Protein AF-H2AV27-F1 (afdb_monomer_lite)

Organism: Kazachstania africana (strain ATCC 22294 / BCRC 22015 / CBS 2517 / CECT 1963 / NBRC 1671 / NRRL Y-8276) (NCBI:txid1071382)

Sequence (159 aa):
MNKILITSNLSRISGHFVIKNANTYRYIASKPSVIRSLEDLSKLESLDGVGPKLIKRLIEKRTEELNIKNELEVLKKFQNEEGEVRKLSLRKFTRPAWILLIMSSTVFLCCKYLWCQLEYNQREQEYQQEVAKLEKELNLLMNQENDRENNKKWYRRWF

Secondary structure (DSSP, 8-state):
------------------------------------SHHHHTT-S--TTS-HHHHHHHHHHHHHHHHHHHHHHHHHHHHHHHHHHHHHHHHHHHHHHHHHHHHHHHHHHHHHHHHHHHHHHHHHHHHHHHHHHHHHHHHHHHHHHHHHHHHHHHHTTT-

Radius of gyration: 57.9 Å; chains: 1; bounding box: 102×67×158 Å

InterPro domains:
  IPR059491 Inner membrane assembly complex subunit 17, N-terminal domain [PF28275] (37-86)
  IPR059811 Inner membrane assembly complex subunit 17, C-terminal domain [PF28274] (91-142)

Structure (mmCIF, N/CA/C/O backbone):
data_AF-H2AV27-F1
#
_entry.id   AF-H2AV27-F1
#
loop_
_atom_site.group_PDB
_atom_site.id
_atom_site.type_symbol
_atom_site.label_atom_id
_atom_site.label_alt_id
_atom_site.label_comp_id
_atom_site.label_asym_id
_atom_site.label_entity_id
_atom_site.label_seq_id
_atom_site.pdbx_PDB_ins_code
_atom_site.Cartn_x
_atom_site.Cartn_y
_atom_site.Cartn_z
_atom_site.occupancy
_atom_site.B_iso_or_equiv
_atom_site.auth_seq_id
_atom_site.auth_comp_id
_atom_site.auth_asym_id
_atom_site.auth_atom_id
_atom_site.pdbx_PDB_model_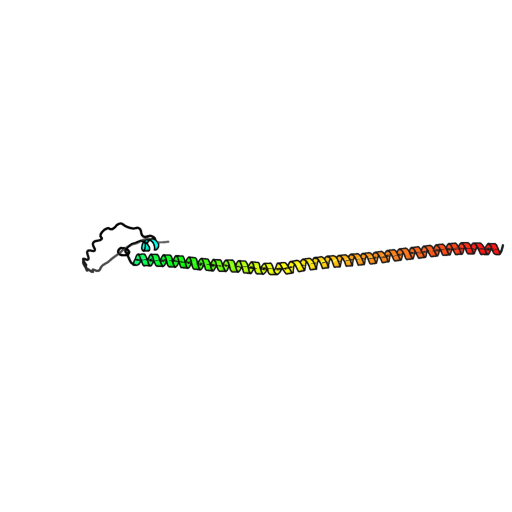num
ATOM 1 N N . MET A 1 1 ? -26.604 53.359 54.248 1.00 39.19 1 MET A N 1
ATOM 2 C CA . MET A 1 1 ? -27.954 52.750 54.311 1.00 39.19 1 MET A CA 1
ATOM 3 C C . MET A 1 1 ? -27.912 51.670 55.387 1.00 39.19 1 MET A C 1
ATOM 5 O O . MET A 1 1 ? -27.121 50.756 55.241 1.00 39.19 1 MET A O 1
ATOM 9 N N . ASN A 1 2 ? -28.377 51.976 56.607 1.00 34.62 2 ASN A N 1
ATOM 10 C CA . ASN A 1 2 ? -29.680 51.577 57.198 1.00 34.62 2 ASN A CA 1
ATOM 11 C C . ASN A 1 2 ? -29.865 50.046 57.279 1.00 34.62 2 ASN A C 1
ATOM 13 O O . ASN A 1 2 ? -29.739 49.407 56.250 1.00 34.62 2 ASN A O 1
ATOM 17 N N . LYS A 1 3 ? -30.258 49.375 58.371 1.00 39.09 3 LYS A N 1
ATOM 18 C CA . LYS A 1 3 ? -30.601 49.659 59.784 1.00 39.09 3 LYS A CA 1
ATOM 19 C C . LYS A 1 3 ? -3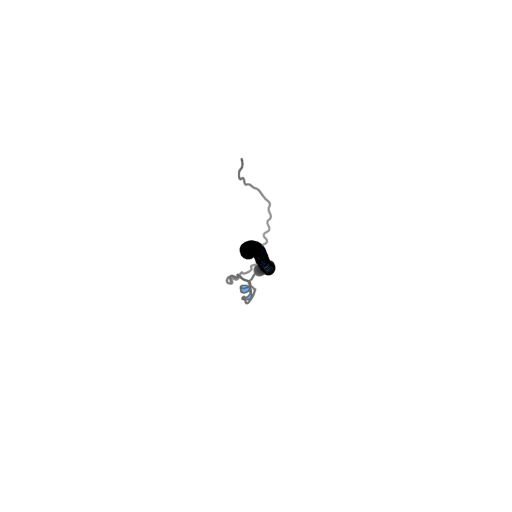0.637 48.259 60.462 1.00 39.09 3 LYS A C 1
ATOM 21 O O . LYS A 1 3 ? -31.116 47.322 59.843 1.00 39.09 3 LYS A O 1
ATOM 26 N N . ILE A 1 4 ? -29.945 48.048 61.583 1.00 41.81 4 ILE A N 1
ATOM 27 C CA . ILE A 1 4 ? -30.502 47.893 62.947 1.00 41.81 4 ILE A CA 1
ATOM 28 C C . ILE A 1 4 ? -31.314 46.596 63.210 1.00 41.81 4 ILE A C 1
ATOM 30 O O . ILE A 1 4 ? -32.396 46.389 62.675 1.00 41.81 4 ILE A O 1
ATOM 34 N N . LEU A 1 5 ? -30.777 45.807 64.149 1.00 48.44 5 LEU A N 1
ATOM 35 C CA . LEU A 1 5 ? -31.393 44.786 65.015 1.00 48.44 5 LEU A CA 1
ATOM 36 C C . LEU A 1 5 ? -32.383 45.416 66.017 1.00 48.44 5 LEU A C 1
ATOM 38 O O . LEU A 1 5 ? -31.933 46.262 66.782 1.00 48.44 5 LEU A O 1
ATOM 42 N N . ILE A 1 6 ? -33.645 44.962 66.088 1.00 44.56 6 ILE A N 1
ATOM 43 C CA . ILE A 1 6 ? -34.597 45.086 67.233 1.00 44.56 6 ILE A CA 1
ATOM 44 C C . ILE A 1 6 ? -35.633 43.950 67.029 1.00 44.56 6 ILE A C 1
ATOM 46 O O . ILE A 1 6 ? -36.281 43.926 65.990 1.00 44.56 6 ILE A O 1
ATOM 50 N N . THR A 1 7 ? -35.621 42.812 67.734 1.00 44.19 7 THR A N 1
ATOM 51 C CA . THR A 1 7 ? -36.124 42.500 69.096 1.00 44.19 7 THR A CA 1
ATOM 52 C C . THR A 1 7 ? -37.595 42.846 69.382 1.00 44.19 7 THR A C 1
ATOM 54 O O . THR A 1 7 ? -38.132 43.835 68.905 1.00 44.19 7 THR A O 1
ATOM 57 N N . SER A 1 8 ? -38.194 42.039 70.273 1.00 44.75 8 SER A N 1
ATOM 58 C CA . SER A 1 8 ? -39.440 42.273 71.034 1.00 44.75 8 SER A CA 1
ATOM 59 C C . SER A 1 8 ? -40.761 41.958 70.307 1.00 44.75 8 SER A C 1
ATOM 61 O O . SER A 1 8 ? -40.893 42.207 69.120 1.00 44.75 8 SER A O 1
ATOM 63 N N . ASN A 1 9 ? -41.825 41.460 70.939 1.00 39.50 9 ASN A N 1
ATOM 64 C CA . ASN A 1 9 ? -42.087 40.758 72.203 1.00 39.50 9 ASN A CA 1
ATOM 65 C C . ASN A 1 9 ? -43.615 40.495 72.235 1.00 39.50 9 ASN A C 1
ATOM 67 O O . ASN A 1 9 ? -44.355 41.137 71.498 1.00 39.50 9 ASN A O 1
ATOM 71 N N . LEU A 1 10 ? -44.049 39.688 73.214 1.00 42.47 10 LEU A N 1
ATOM 72 C CA . LEU A 1 10 ? -45.410 39.593 73.784 1.00 42.47 10 LEU A CA 1
ATOM 73 C C . LEU A 1 10 ? -46.484 38.890 72.925 1.00 42.47 10 LEU A C 1
ATOM 75 O O . LEU A 1 10 ? -46.657 39.185 71.758 1.00 42.47 10 LEU A O 1
ATOM 79 N N . SER A 1 11 ? -47.345 38.013 73.448 1.00 39.00 11 SER A N 1
ATOM 80 C CA . SER A 1 11 ? -47.513 37.406 74.779 1.00 39.00 11 SER A CA 1
ATOM 81 C C . SER A 1 11 ? -48.753 36.501 74.755 1.00 39.00 11 SER A C 1
ATOM 83 O O . SER A 1 11 ? -49.655 36.781 73.975 1.00 39.00 11 SER A O 1
ATOM 85 N N . ARG A 1 12 ? -48.844 35.580 75.736 1.00 35.62 12 ARG A N 1
ATOM 86 C CA . ARG A 1 12 ? -50.085 35.059 76.367 1.00 35.62 12 ARG A CA 1
ATOM 87 C C . ARG A 1 12 ? -51.019 34.242 75.452 1.00 35.62 12 ARG A C 1
ATOM 89 O O . ARG A 1 12 ? -51.508 34.722 74.448 1.00 35.62 12 ARG A O 1
ATOM 96 N N . ILE A 1 13 ? -51.331 32.987 75.776 1.00 45.59 13 ILE A N 1
ATOM 97 C CA . ILE A 1 13 ? -52.365 32.559 76.744 1.00 45.59 13 ILE A CA 1
ATOM 98 C C . ILE A 1 13 ? -52.069 31.076 77.074 1.00 45.59 13 ILE A C 1
ATOM 100 O O . ILE A 1 13 ? -51.861 30.274 76.174 1.00 45.59 13 ILE A O 1
ATOM 104 N N . SER A 1 14 ? -51.780 30.754 78.339 1.00 36.75 14 SER A N 1
ATOM 105 C CA . SER A 1 14 ? -52.628 29.945 79.242 1.00 36.75 14 SER A CA 1
ATOM 106 C C . SER A 1 14 ? -53.082 28.590 78.685 1.00 36.75 14 SER A C 1
ATOM 108 O O . SER A 1 14 ? -53.883 28.524 77.760 1.00 36.75 14 SER A O 1
ATOM 110 N N . GLY A 1 15 ? -52.628 27.503 79.310 1.00 35.59 15 GLY A N 1
ATOM 111 C CA . GLY A 1 15 ? -53.051 26.153 78.944 1.00 35.59 15 GLY A CA 1
ATOM 112 C C . GLY A 1 15 ? -52.406 25.082 79.806 1.00 35.59 15 GLY A C 1
ATOM 113 O O . GLY A 1 15 ? -51.520 24.358 79.375 1.00 35.59 15 GLY A O 1
ATOM 114 N N . HIS A 1 16 ? -52.840 25.031 81.056 1.00 39.22 16 HIS A N 1
ATOM 115 C CA . HIS A 1 16 ? -52.495 24.035 82.054 1.00 39.22 16 HIS A CA 1
ATOM 116 C C . HIS A 1 16 ? -53.049 22.658 81.640 1.00 39.22 16 HIS A C 1
ATOM 118 O O . HIS A 1 16 ? -54.255 22.448 81.724 1.00 39.22 16 HIS A O 1
ATOM 124 N N . PHE A 1 17 ? -52.207 21.694 81.253 1.00 35.88 17 PHE A N 1
ATOM 125 C CA . PHE A 1 17 ? -52.560 20.281 81.432 1.00 35.88 17 PHE A CA 1
ATOM 126 C C . PHE A 1 17 ? -51.327 19.418 81.696 1.00 35.88 17 PHE A C 1
ATOM 128 O O . PHE A 1 17 ? -50.628 18.936 80.808 1.00 35.88 17 PHE A O 1
ATOM 135 N N . VAL A 1 18 ? -51.074 19.246 82.987 1.00 40.97 18 VAL A N 1
ATOM 136 C CA . VAL A 1 18 ? -50.236 18.196 83.546 1.00 40.97 18 VAL A CA 1
ATOM 137 C C . VAL A 1 18 ? -50.973 16.869 83.340 1.00 40.97 18 VAL A C 1
ATOM 139 O O . VAL A 1 18 ? -51.885 16.556 84.099 1.00 40.97 18 VAL A O 1
ATOM 142 N N . ILE A 1 19 ? -50.563 16.068 82.353 1.00 41.41 19 ILE A N 1
ATOM 143 C CA . ILE A 1 19 ? -50.808 14.619 82.388 1.00 41.41 19 ILE A CA 1
ATOM 144 C C . ILE A 1 19 ? -49.553 13.971 82.945 1.00 41.41 19 ILE A C 1
ATOM 146 O O . ILE A 1 19 ? -48.583 13.701 82.238 1.00 41.41 19 ILE A O 1
ATOM 150 N N . LYS A 1 20 ? -49.587 13.720 84.252 1.00 43.66 20 LYS A N 1
ATOM 151 C CA . LYS A 1 20 ? -48.745 12.708 84.879 1.00 43.66 20 LYS A CA 1
ATOM 152 C C . LYS A 1 20 ? -49.235 11.348 84.386 1.00 43.66 20 LYS A C 1
ATOM 154 O O . LYS A 1 20 ? -50.116 10.769 85.006 1.00 43.66 20 LYS A O 1
ATOM 159 N N . ASN A 1 21 ? -48.653 10.831 83.308 1.00 38.47 21 ASN A N 1
ATOM 160 C CA . ASN A 1 21 ? -48.674 9.392 83.075 1.00 38.47 21 ASN A CA 1
ATOM 161 C C . ASN A 1 21 ? -47.380 8.806 83.623 1.00 38.47 21 ASN A C 1
ATOM 163 O O . ASN A 1 21 ? -46.326 8.801 82.990 1.00 38.47 21 ASN A O 1
ATOM 167 N N . ALA A 1 22 ? -47.503 8.363 84.871 1.00 45.03 22 ALA A N 1
ATOM 168 C CA . ALA A 1 22 ? -46.566 7.499 85.548 1.00 45.03 22 ALA A CA 1
ATOM 169 C C . ALA A 1 22 ? -46.521 6.152 84.820 1.00 45.03 22 ALA A C 1
ATOM 171 O O . ALA A 1 22 ? -47.303 5.265 85.124 1.00 45.03 22 ALA A O 1
ATOM 172 N N . ASN A 1 23 ? -45.596 6.004 83.875 1.00 42.16 23 ASN A N 1
ATOM 173 C CA . ASN A 1 23 ? -45.083 4.696 83.491 1.00 42.16 23 ASN A CA 1
ATOM 174 C C . ASN A 1 23 ? -43.582 4.705 83.746 1.00 42.16 23 ASN A C 1
ATOM 176 O O . ASN A 1 23 ? -42.757 5.062 82.906 1.00 42.16 23 ASN A O 1
ATOM 180 N N . THR A 1 24 ? -43.270 4.360 84.989 1.00 38.03 24 THR A N 1
ATOM 181 C CA . THR A 1 24 ? -41.952 4.011 85.492 1.00 38.03 24 THR A CA 1
ATOM 182 C C . THR A 1 24 ? -41.433 2.805 84.711 1.00 38.03 24 THR A C 1
ATOM 184 O O . THR A 1 24 ? -41.594 1.663 85.133 1.00 38.03 24 THR A O 1
ATOM 187 N N . TYR A 1 25 ? -40.795 3.038 83.567 1.00 41.41 25 TYR A N 1
ATOM 188 C CA . TYR A 1 25 ? -39.930 2.032 82.966 1.00 41.41 25 TYR A CA 1
ATOM 189 C C . TYR A 1 25 ? -38.602 2.083 83.712 1.00 41.41 25 TYR A C 1
ATOM 191 O O . TYR A 1 25 ? -37.803 3.005 83.544 1.00 41.41 25 TYR A O 1
ATOM 199 N N . ARG A 1 26 ? -38.394 1.098 84.590 1.00 31.06 26 ARG A N 1
ATOM 200 C CA . ARG A 1 26 ? -37.072 0.774 85.124 1.00 31.06 26 ARG A CA 1
ATOM 201 C C . ARG A 1 26 ? -36.144 0.507 83.937 1.00 31.06 26 ARG A C 1
ATOM 203 O O . ARG A 1 26 ? -36.159 -0.581 83.375 1.00 31.06 26 ARG A O 1
ATOM 210 N N . TYR A 1 27 ? -35.335 1.496 83.572 1.00 38.41 27 TYR A N 1
ATOM 211 C CA . TYR A 1 27 ? -34.136 1.268 82.780 1.00 38.41 27 TYR A CA 1
ATOM 212 C C . TYR A 1 27 ? -33.148 0.525 83.676 1.00 38.41 27 TYR A C 1
ATOM 214 O O . TYR A 1 27 ? -32.448 1.122 84.492 1.00 38.41 27 TYR A O 1
ATOM 222 N N . ILE A 1 28 ? -33.140 -0.801 83.564 1.00 37.56 28 ILE A N 1
ATOM 223 C CA . ILE A 1 28 ? -32.024 -1.600 84.054 1.00 37.56 28 ILE A CA 1
ATOM 224 C C . ILE A 1 28 ? -30.864 -1.270 83.119 1.00 37.56 28 ILE A C 1
ATOM 226 O O . ILE A 1 28 ? -30.911 -1.549 81.923 1.00 37.56 28 ILE A O 1
ATOM 230 N N . ALA A 1 29 ? -29.855 -0.597 83.662 1.00 43.12 29 ALA A N 1
ATOM 231 C CA . ALA A 1 29 ? -28.617 -0.303 82.969 1.00 43.12 29 ALA A CA 1
ATOM 232 C C . ALA A 1 29 ? -27.887 -1.619 82.646 1.00 43.12 29 ALA A C 1
ATOM 234 O O . ALA A 1 29 ? -27.099 -2.116 83.447 1.00 43.12 29 ALA A O 1
ATOM 235 N N . SER A 1 30 ? -28.142 -2.187 81.469 1.00 40.47 30 SER A N 1
ATOM 236 C CA . SER A 1 30 ? -27.247 -3.155 80.839 1.00 40.47 30 SER A CA 1
ATOM 237 C C . SER A 1 30 ? -26.336 -2.418 79.858 1.00 40.47 30 SER A C 1
ATOM 239 O O . SER A 1 30 ? -26.788 -1.596 79.063 1.00 40.47 30 SER A O 1
ATOM 241 N N . LYS A 1 31 ? -25.036 -2.694 79.984 1.00 41.84 31 LYS A N 1
ATOM 242 C CA . LYS A 1 31 ? -23.887 -2.076 79.302 1.00 41.84 31 LYS A CA 1
ATOM 243 C C . LYS A 1 31 ? -24.152 -1.678 77.835 1.00 41.84 31 LYS A C 1
ATOM 245 O O . LYS A 1 31 ? -24.748 -2.462 77.100 1.00 41.84 31 LYS A O 1
ATOM 250 N N . PRO A 1 32 ? -23.633 -0.526 77.365 1.00 41.00 32 PRO A N 1
ATOM 251 C CA . PRO A 1 32 ? -23.790 -0.112 75.979 1.00 41.00 32 PRO A CA 1
ATOM 252 C C . PRO A 1 32 ? -22.888 -0.968 75.081 1.00 41.00 32 PRO A C 1
ATOM 254 O O . PRO A 1 32 ? -21.709 -0.668 74.898 1.00 41.00 32 PRO A O 1
ATOM 257 N N . SER A 1 33 ? -23.426 -2.035 74.491 1.00 51.34 33 SER A N 1
ATOM 258 C CA . SER A 1 33 ? -22.824 -2.596 73.284 1.00 51.34 33 SER A CA 1
ATOM 259 C C . SER A 1 33 ? -23.010 -1.565 72.173 1.00 51.34 33 SER A C 1
ATOM 261 O O . SER A 1 33 ? -24.131 -1.276 71.752 1.00 51.34 33 SER A O 1
ATOM 263 N N . VAL A 1 34 ? -21.914 -0.947 71.744 1.00 53.81 34 VAL A N 1
ATOM 264 C CA . VAL A 1 34 ? -21.903 0.052 70.673 1.00 53.81 34 VAL A CA 1
ATOM 265 C C . VAL A 1 34 ? -22.160 -0.672 69.351 1.00 53.81 34 VAL A C 1
ATOM 267 O O . VAL A 1 34 ? -21.229 -1.111 68.685 1.00 53.81 34 VAL A O 1
ATOM 270 N N . ILE A 1 35 ? -23.430 -0.838 68.988 1.00 56.16 35 ILE A N 1
ATOM 271 C CA . ILE A 1 35 ? -23.838 -1.483 67.736 1.00 56.16 35 ILE A CA 1
ATOM 272 C C . ILE A 1 35 ? -23.555 -0.510 66.586 1.00 56.16 35 ILE A C 1
ATOM 274 O O . ILE A 1 35 ? -24.172 0.555 66.507 1.00 56.16 35 ILE A O 1
ATOM 278 N N . ARG A 1 36 ? -22.607 -0.854 65.705 1.00 59.78 36 ARG A N 1
ATOM 279 C CA . ARG A 1 36 ? -22.187 0.000 64.574 1.00 59.78 36 ARG A CA 1
ATOM 280 C C . ARG A 1 36 ? -22.610 -0.549 63.214 1.00 59.78 36 ARG A C 1
ATOM 282 O O . ARG A 1 36 ? -22.662 0.218 62.254 1.00 59.78 36 ARG A O 1
ATOM 289 N N . SER A 1 37 ? -22.920 -1.842 63.123 1.00 63.09 37 SER A N 1
ATOM 290 C CA . SER A 1 37 ? -23.209 -2.528 61.861 1.00 63.09 37 SER A CA 1
ATOM 291 C C . SER A 1 37 ? -24.356 -3.545 61.984 1.00 63.09 37 SER A C 1
ATOM 293 O O . SER A 1 37 ? -24.667 -4.007 63.079 1.00 63.09 37 SER A O 1
ATOM 295 N N . LEU A 1 38 ? -24.982 -3.921 60.856 1.00 59.84 38 LEU A N 1
ATOM 296 C CA . LEU A 1 38 ? -25.959 -5.029 60.812 1.00 59.84 38 LEU A CA 1
ATOM 297 C C . LEU A 1 38 ? -25.359 -6.366 61.261 1.00 59.84 38 LEU A C 1
ATOM 299 O O . LEU A 1 38 ? -26.067 -7.229 61.764 1.00 59.84 38 LEU A O 1
ATOM 303 N N . GLU A 1 39 ? -24.056 -6.530 61.077 1.00 65.38 39 GLU A N 1
ATOM 304 C CA . GLU A 1 39 ? -23.323 -7.733 61.455 1.00 65.38 39 GLU A CA 1
ATOM 305 C C . GLU A 1 39 ? -23.092 -7.818 62.971 1.00 65.38 39 GLU A C 1
ATOM 307 O O . GLU A 1 39 ? -22.943 -8.904 63.521 1.00 65.38 39 GLU A O 1
ATOM 312 N N . ASP A 1 40 ? -23.133 -6.682 63.670 1.00 60.34 40 ASP A N 1
ATOM 313 C CA . ASP A 1 40 ? -23.176 -6.649 65.134 1.00 60.34 40 ASP A CA 1
ATOM 314 C C . ASP A 1 40 ? -24.589 -6.932 65.668 1.00 60.34 40 ASP A C 1
ATOM 316 O O . ASP A 1 40 ? -24.732 -7.386 66.799 1.00 60.34 40 ASP A O 1
ATOM 320 N N . LEU A 1 41 ? -25.634 -6.708 64.855 1.00 61.16 41 LEU A N 1
ATOM 321 C CA . LEU A 1 41 ? -27.013 -7.080 65.195 1.00 61.16 41 LEU A CA 1
ATOM 322 C C . LEU A 1 41 ? -27.257 -8.590 65.085 1.00 61.16 41 LEU A C 1
ATOM 324 O O . LEU A 1 41 ? -28.040 -9.123 65.863 1.00 61.16 41 LEU A O 1
ATOM 328 N N . SER A 1 42 ? -26.592 -9.282 64.154 1.00 62.41 42 SER A N 1
ATOM 329 C CA . SER A 1 42 ? -26.723 -10.738 63.979 1.00 62.41 42 SER A CA 1
ATOM 330 C C . SER A 1 42 ? -25.925 -11.566 64.994 1.00 62.41 42 SER A C 1
ATOM 332 O O . SER A 1 42 ? -26.146 -12.768 65.103 1.00 62.41 42 SER A O 1
ATOM 334 N N . LYS A 1 43 ? -25.004 -10.936 65.735 1.00 65.50 43 LYS A N 1
ATOM 335 C CA . LYS A 1 43 ? -24.187 -11.562 66.793 1.00 65.50 43 LYS A CA 1
ATOM 336 C C . LYS A 1 43 ? -24.820 -11.474 68.188 1.00 65.50 43 LYS A C 1
ATOM 338 O O . LYS A 1 43 ? -24.256 -12.008 69.139 1.00 65.50 43 LYS A O 1
ATOM 343 N N . LEU A 1 44 ? -25.957 -10.790 68.326 1.00 60.81 44 LEU A N 1
ATOM 344 C CA . LEU A 1 44 ? -26.713 -10.704 69.576 1.00 60.81 44 LEU A CA 1
ATOM 345 C C . LEU A 1 44 ? -27.619 -11.939 69.725 1.00 60.81 44 LEU A C 1
ATOM 347 O O . LEU A 1 44 ? -28.397 -12.244 68.827 1.00 60.81 44 LEU A O 1
ATOM 351 N N . GLU A 1 45 ? -27.532 -12.626 70.871 1.00 53.06 45 GLU A N 1
ATOM 352 C CA . GLU A 1 45 ? -28.351 -13.806 71.219 1.00 53.06 45 GLU A CA 1
ATOM 353 C C . GLU A 1 45 ? -29.850 -13.463 71.341 1.00 53.06 45 GLU A C 1
ATOM 355 O O . GLU A 1 45 ? -30.711 -14.305 71.093 1.00 53.06 45 GLU A O 1
ATOM 360 N N . SER A 1 46 ? -30.179 -12.203 71.649 1.00 55.75 46 SER A N 1
ATOM 361 C CA . SER A 1 46 ? -31.545 -11.681 71.614 1.00 55.75 46 SER A CA 1
ATOM 362 C C . SER A 1 46 ? -31.591 -10.208 71.185 1.00 55.75 46 SER A C 1
ATOM 364 O O . SER A 1 46 ? -30.731 -9.396 71.531 1.00 55.75 46 SER A O 1
ATOM 366 N N . LEU A 1 47 ? -32.628 -9.847 70.421 1.00 58.91 47 LEU A N 1
ATOM 367 C CA . LEU A 1 47 ? -32.882 -8.480 69.936 1.00 58.91 47 LEU A CA 1
ATOM 368 C C . LEU A 1 47 ? -33.517 -7.556 70.996 1.00 58.91 47 LEU A C 1
ATOM 370 O O . LEU A 1 47 ? -33.842 -6.408 70.691 1.00 58.91 47 LEU A O 1
ATOM 374 N N . ASP A 1 48 ? -33.689 -8.041 72.229 1.00 53.25 48 ASP A N 1
ATOM 375 C CA . ASP A 1 48 ? -34.576 -7.481 73.265 1.00 53.25 48 ASP A CA 1
ATOM 376 C C . ASP A 1 48 ? -34.135 -6.100 73.808 1.00 53.25 48 ASP A C 1
ATOM 378 O O . ASP A 1 48 ? -34.823 -5.472 74.608 1.00 53.25 48 ASP A O 1
ATOM 382 N N . GLY A 1 49 ? -32.987 -5.587 73.345 1.00 56.38 49 GLY A N 1
ATOM 383 C CA . GLY A 1 49 ? -32.436 -4.277 73.711 1.00 56.38 49 GLY A CA 1
ATOM 384 C C . GLY A 1 49 ? -32.227 -3.299 72.550 1.00 56.38 49 GLY A C 1
ATOM 385 O O . GLY A 1 49 ? -31.741 -2.190 72.776 1.00 56.38 49 GLY A O 1
ATOM 386 N N . VAL A 1 50 ? -32.563 -3.665 71.306 1.00 60.88 50 VAL A N 1
ATOM 387 C CA . VAL A 1 50 ? -32.297 -2.818 70.132 1.00 60.88 50 VAL A CA 1
ATOM 388 C C . VAL A 1 50 ? -33.589 -2.223 69.589 1.00 60.88 50 VAL A C 1
ATOM 390 O O . VAL A 1 50 ? -34.443 -2.914 69.043 1.00 60.88 50 VAL A O 1
ATOM 393 N N . GLY A 1 51 ? -33.723 -0.898 69.684 1.00 67.75 51 GLY A N 1
ATOM 394 C CA . GLY A 1 51 ? -34.904 -0.205 69.177 1.00 67.75 51 GLY A CA 1
ATOM 395 C C . GLY A 1 51 ? -35.109 -0.432 67.665 1.00 67.75 51 GLY A C 1
ATOM 396 O O . GLY A 1 51 ? -34.165 -0.246 66.889 1.00 67.75 51 GLY A O 1
ATOM 397 N N . PRO A 1 52 ? -36.340 -0.719 67.196 1.00 71.06 52 PRO A N 1
ATOM 398 C CA . PRO A 1 52 ? -36.629 -1.022 65.785 1.00 71.06 52 PRO A CA 1
ATOM 399 C C . PRO A 1 52 ? -36.229 0.112 64.821 1.00 71.06 52 PRO A C 1
ATOM 401 O O . PRO A 1 52 ? -35.902 -0.118 63.658 1.00 71.06 52 PRO A O 1
ATOM 404 N N . LYS A 1 53 ? -36.166 1.355 65.320 1.00 71.56 53 LYS A N 1
ATOM 405 C CA . LYS A 1 53 ? -35.686 2.534 64.576 1.00 71.56 53 LYS A CA 1
ATOM 406 C C . LYS A 1 53 ? -34.183 2.515 64.259 1.00 71.56 53 LYS A C 1
ATOM 408 O O . LYS A 1 53 ? -33.761 3.245 63.363 1.00 71.56 53 LYS A O 1
ATOM 413 N N . LEU A 1 54 ? -33.362 1.777 65.010 1.00 72.50 54 LEU A N 1
ATOM 414 C CA . LEU A 1 54 ? -31.920 1.654 64.754 1.00 72.50 54 LEU A CA 1
ATOM 415 C C . LEU A 1 54 ? -31.658 0.600 63.675 1.00 72.50 54 LEU A C 1
ATOM 417 O O . LEU A 1 54 ? -30.892 0.847 62.749 1.00 72.50 54 LEU A O 1
ATOM 421 N N . ILE A 1 55 ? -32.379 -0.519 63.752 1.00 71.62 55 ILE A N 1
ATOM 422 C CA . ILE A 1 55 ? -32.343 -1.605 62.768 1.00 71.62 55 ILE A CA 1
ATOM 423 C C . ILE A 1 55 ? -32.773 -1.083 61.393 1.00 71.62 55 ILE A C 1
ATOM 425 O O . ILE A 1 55 ? -32.054 -1.270 60.417 1.00 71.62 55 ILE A O 1
ATOM 429 N N . LYS A 1 56 ? -33.883 -0.334 61.324 1.00 75.88 56 LYS A N 1
ATOM 430 C CA . LYS A 1 56 ? -34.358 0.270 60.070 1.00 75.88 56 LYS A CA 1
ATOM 431 C C . LYS A 1 56 ? -33.316 1.194 59.424 1.00 75.88 56 LYS A C 1
ATOM 433 O O . LYS A 1 56 ? -33.057 1.070 58.234 1.00 75.88 56 LYS A O 1
ATOM 438 N N . ARG A 1 57 ? -32.672 2.062 60.214 1.00 79.19 57 ARG A N 1
ATOM 439 C CA . ARG A 1 57 ? -31.626 2.979 59.724 1.00 79.19 57 ARG A CA 1
ATOM 440 C C . ARG A 1 57 ? -30.378 2.250 59.234 1.00 79.19 57 ARG A C 1
ATOM 442 O O . ARG A 1 57 ? -29.774 2.656 58.248 1.00 79.19 57 ARG A O 1
ATOM 449 N N . LEU A 1 58 ? -29.980 1.187 59.927 1.00 77.50 58 LEU A N 1
ATOM 450 C CA . LEU A 1 58 ? -28.849 0.355 59.524 1.00 77.50 58 LEU A CA 1
ATOM 451 C C . LEU A 1 58 ? -29.147 -0.387 58.212 1.00 77.50 58 LEU A C 1
ATOM 453 O O . LEU A 1 58 ? -28.263 -0.479 57.362 1.00 77.50 58 LEU A O 1
ATOM 457 N N . ILE A 1 59 ? -30.384 -0.870 58.034 1.00 78.19 59 ILE A N 1
ATOM 458 C CA . ILE A 1 59 ? -30.834 -1.523 56.797 1.00 78.19 59 ILE A CA 1
ATOM 459 C C . ILE A 1 59 ? -30.836 -0.519 55.647 1.00 78.19 59 ILE A C 1
ATOM 461 O O . ILE A 1 59 ? -30.189 -0.779 54.640 1.00 78.19 59 ILE A O 1
ATOM 465 N N . GLU A 1 60 ? -31.476 0.643 55.816 1.00 82.62 60 GLU A N 1
ATOM 466 C CA . GLU A 1 60 ? -31.506 1.702 54.795 1.00 82.62 60 GLU A CA 1
ATOM 467 C C . GLU A 1 60 ? -30.092 2.088 54.346 1.00 82.62 60 GLU A C 1
ATOM 469 O O . GLU A 1 60 ? -29.814 2.099 53.149 1.00 82.62 60 GLU A O 1
ATOM 474 N N . LYS A 1 61 ? -29.164 2.282 55.290 1.00 80.56 61 LYS A N 1
ATOM 475 C CA . LYS A 1 61 ? -27.769 2.613 54.975 1.00 80.56 61 LYS A CA 1
ATOM 476 C C . LYS A 1 61 ? -27.059 1.512 54.175 1.00 80.56 61 LYS A C 1
ATOM 478 O O . LYS A 1 61 ? -26.312 1.809 53.248 1.00 80.56 61 LYS A O 1
ATOM 483 N N . ARG A 1 62 ? -27.276 0.234 54.506 1.00 79.75 62 ARG A N 1
ATOM 484 C CA . ARG A 1 62 ? -26.689 -0.888 53.749 1.00 79.75 62 ARG A CA 1
ATOM 485 C C . ARG A 1 62 ? -27.316 -1.057 52.370 1.00 79.75 62 ARG A C 1
ATOM 487 O O . ARG A 1 62 ? -26.601 -1.383 51.426 1.00 79.75 62 ARG A O 1
ATOM 494 N N . THR A 1 63 ? -28.619 -0.836 52.249 1.00 82.56 63 THR A N 1
ATOM 495 C CA . THR A 1 63 ? -29.320 -0.850 50.963 1.00 82.56 63 THR A CA 1
ATOM 496 C C . THR A 1 63 ? -28.815 0.269 50.055 1.00 82.56 63 THR A C 1
ATOM 498 O O . THR A 1 63 ? -28.558 0.022 48.881 1.00 82.56 63 THR A O 1
ATOM 501 N N . GLU A 1 64 ? -28.583 1.464 50.597 1.00 84.88 64 GLU A N 1
ATOM 502 C CA . GLU A 1 64 ? -28.010 2.595 49.863 1.00 84.88 64 GLU A CA 1
ATOM 503 C C . GLU A 1 64 ? -26.566 2.314 49.413 1.00 84.88 64 GLU A C 1
ATOM 505 O O . GLU A 1 64 ? -26.237 2.493 48.242 1.00 84.88 64 GLU A O 1
ATOM 510 N N . GLU A 1 65 ? -25.720 1.763 50.292 1.00 83.38 65 GLU A N 1
ATOM 511 C CA . GLU A 1 65 ? -24.360 1.330 49.932 1.00 83.38 65 GLU A CA 1
ATOM 512 C C . GLU A 1 65 ? -24.347 0.277 48.812 1.00 83.38 65 GLU A C 1
ATOM 514 O O . GLU A 1 65 ? -23.488 0.317 47.928 1.00 83.38 65 GLU A O 1
ATOM 519 N N . LEU A 1 66 ? -25.275 -0.684 48.847 1.00 83.44 66 LEU A N 1
ATOM 520 C CA . LEU A 1 66 ? -25.405 -1.700 47.801 1.00 83.44 66 LEU A CA 1
ATOM 521 C C . LEU A 1 66 ? -25.894 -1.098 46.483 1.00 83.44 66 LEU A C 1
ATOM 523 O O . LEU A 1 66 ? -25.385 -1.472 45.428 1.00 83.44 66 LEU A O 1
ATOM 527 N N . ASN A 1 67 ? -26.820 -0.142 46.540 1.00 88.19 67 ASN A N 1
ATOM 528 C CA . ASN A 1 67 ? -27.308 0.545 45.352 1.00 88.19 67 ASN A CA 1
ATOM 529 C C . ASN A 1 67 ? -26.191 1.351 44.671 1.00 88.19 67 ASN A C 1
ATOM 531 O O . ASN A 1 67 ? -25.959 1.190 43.476 1.00 88.19 67 ASN A O 1
ATOM 535 N N . ILE A 1 68 ? -25.416 2.116 45.444 1.00 86.56 68 ILE A N 1
ATOM 536 C CA . ILE A 1 68 ? -24.274 2.888 44.928 1.00 86.56 68 ILE A CA 1
ATOM 537 C C . ILE A 1 68 ? -23.227 1.964 44.288 1.00 86.56 68 ILE A C 1
ATOM 539 O O . ILE A 1 68 ? -22.667 2.279 43.238 1.00 86.56 68 ILE A O 1
ATOM 543 N N . LYS A 1 69 ? -22.959 0.795 44.886 1.00 87.94 69 LYS A N 1
ATOM 544 C CA . LYS A 1 69 ? -22.042 -0.195 44.295 1.00 87.94 69 LYS A CA 1
ATOM 545 C C . LYS A 1 69 ? -22.558 -0.752 42.973 1.00 87.94 69 LYS A C 1
ATOM 547 O O . LYS A 1 69 ? -21.766 -0.906 42.047 1.00 87.94 69 LYS A O 1
ATOM 552 N N . ASN A 1 70 ? -23.854 -1.034 42.886 1.00 89.75 70 ASN A N 1
ATOM 553 C CA . ASN A 1 70 ? -24.478 -1.515 41.659 1.00 89.75 70 ASN A CA 1
ATOM 554 C C . ASN A 1 70 ? -24.413 -0.455 40.548 1.00 89.75 70 ASN A C 1
ATOM 556 O O . ASN A 1 70 ? -24.004 -0.753 39.429 1.00 89.75 70 ASN A O 1
ATOM 560 N N . GLU A 1 71 ? -24.723 0.802 40.869 1.00 89.50 71 GLU A N 1
ATOM 561 C CA . GLU A 1 71 ? -24.613 1.921 39.926 1.00 89.50 71 GLU A CA 1
ATOM 562 C C . GLU A 1 71 ? -23.173 2.111 39.426 1.00 89.50 71 GLU A C 1
ATOM 564 O O . GLU A 1 71 ? -22.943 2.238 38.223 1.00 89.50 71 GLU A O 1
ATOM 569 N N . LEU A 1 72 ? -22.179 2.042 40.318 1.00 88.75 72 LEU A N 1
ATOM 570 C CA . LEU A 1 72 ? -20.764 2.103 39.938 1.00 88.75 72 LEU A CA 1
ATOM 571 C C . LEU A 1 72 ? -20.334 0.932 39.047 1.00 88.75 72 LEU A C 1
ATOM 573 O O . LEU A 1 72 ? -19.534 1.120 38.128 1.00 88.75 72 LEU A O 1
ATOM 577 N N . GLU A 1 73 ? -20.844 -0.274 39.294 1.00 92.19 73 GLU A N 1
ATOM 578 C CA . GLU A 1 73 ? -20.548 -1.437 38.456 1.00 92.19 73 GLU A CA 1
ATOM 579 C C . GLU A 1 73 ? -21.123 -1.270 37.044 1.00 92.19 73 GLU A C 1
ATOM 581 O O . GLU A 1 73 ? -20.444 -1.564 36.058 1.00 92.19 73 GLU A O 1
ATOM 586 N N . VAL A 1 74 ? -22.342 -0.741 36.940 1.00 91.19 74 VAL A N 1
ATOM 587 C CA . VAL A 1 74 ? -22.994 -0.435 35.663 1.00 91.19 74 VAL A CA 1
ATOM 588 C C . VAL A 1 74 ? -22.214 0.634 34.893 1.00 91.19 74 VAL A C 1
ATOM 590 O O . VAL A 1 74 ? -21.895 0.432 33.722 1.00 91.19 74 VAL A O 1
ATOM 593 N N . LEU A 1 75 ? -21.809 1.726 35.548 1.00 87.38 75 LEU A N 1
ATOM 594 C CA . LEU A 1 75 ? -20.988 2.770 34.922 1.00 87.38 75 LEU A CA 1
ATOM 595 C C . LEU A 1 75 ? -19.637 2.231 34.432 1.00 87.38 75 LEU A C 1
ATOM 597 O O . LEU A 1 75 ? -19.179 2.578 33.344 1.00 87.38 75 LEU A O 1
ATOM 601 N N . LYS A 1 76 ? -19.014 1.330 35.197 1.00 89.81 76 LYS A N 1
ATOM 602 C CA . LYS A 1 76 ? -17.758 0.682 34.804 1.00 89.81 76 LYS A CA 1
ATOM 603 C C . LYS A 1 76 ? -17.929 -0.233 33.588 1.00 89.81 76 LYS A C 1
ATOM 605 O O . LYS A 1 76 ? -17.028 -0.302 32.752 1.00 89.81 76 LYS A O 1
ATOM 610 N N . LYS A 1 77 ? -19.069 -0.923 33.468 1.00 89.44 77 LYS A N 1
ATOM 611 C CA . LYS A 1 77 ? -19.400 -1.730 32.280 1.00 89.44 77 LYS A CA 1
ATOM 612 C C . LYS A 1 77 ? -19.539 -0.850 31.042 1.00 89.44 77 LYS A C 1
ATOM 614 O O . LYS A 1 77 ? -18.861 -1.125 30.057 1.00 89.44 77 LYS A O 1
ATOM 619 N N . PHE A 1 78 ? -20.278 0.256 31.132 1.00 86.19 78 PHE A N 1
ATOM 620 C CA . PHE A 1 78 ? -20.396 1.210 30.023 1.00 86.19 78 PHE A CA 1
ATOM 621 C C . PHE A 1 78 ? -19.042 1.780 29.590 1.00 86.19 78 PHE A C 1
ATOM 623 O O . PHE A 1 78 ? -18.740 1.825 28.401 1.00 86.19 78 PHE A O 1
ATOM 630 N N . GLN A 1 79 ? -18.173 2.132 30.540 1.00 82.88 79 GLN A N 1
ATOM 631 C CA . GLN A 1 79 ? -16.848 2.665 30.218 1.00 82.88 79 GLN A CA 1
A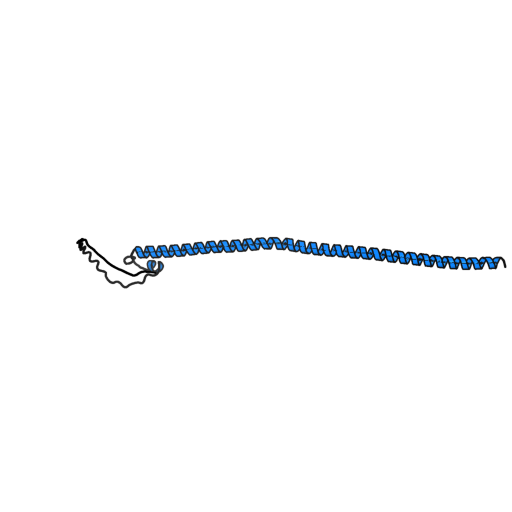TOM 632 C C . GLN A 1 79 ? -15.952 1.638 29.500 1.00 82.88 79 GLN A C 1
ATOM 634 O O . GLN A 1 79 ? -15.203 1.982 28.582 1.00 82.88 79 GLN A O 1
ATOM 639 N N . ASN A 1 80 ? -16.041 0.363 29.887 1.00 83.62 80 ASN A N 1
ATOM 640 C CA . ASN A 1 80 ? -15.329 -0.719 29.208 1.00 83.62 80 ASN A CA 1
ATOM 641 C C . ASN A 1 80 ? -15.891 -0.981 27.805 1.00 83.62 80 ASN A C 1
ATOM 643 O O . ASN A 1 80 ? -15.117 -1.172 26.866 1.00 83.62 80 ASN A O 1
ATOM 647 N N . GLU A 1 81 ? -17.213 -0.958 27.644 1.00 82.44 81 GLU A N 1
ATOM 648 C CA . GLU A 1 81 ? -17.873 -1.130 26.348 1.00 82.44 81 GLU A CA 1
ATOM 649 C C . GLU A 1 81 ? -17.506 -0.005 25.372 1.00 82.44 81 GLU A C 1
ATOM 651 O O . GLU A 1 81 ? -17.132 -0.280 24.233 1.00 82.44 81 GLU A O 1
ATOM 656 N N . GLU A 1 82 ? -17.493 1.252 25.818 1.00 78.00 82 GLU A N 1
ATOM 657 C CA . GLU A 1 82 ? -17.038 2.386 25.003 1.00 78.00 82 GLU A CA 1
ATOM 658 C C . GLU A 1 82 ? -15.568 2.250 24.577 1.00 78.00 82 GLU A C 1
ATOM 660 O O . GLU A 1 82 ? -15.208 2.542 23.428 1.00 78.00 82 GLU A O 1
ATOM 665 N N . GLY A 1 83 ? -14.713 1.776 25.488 1.00 75.25 83 GLY A N 1
ATOM 666 C CA . GLY A 1 83 ? -13.305 1.507 25.212 1.00 75.25 83 GLY A CA 1
ATOM 667 C C . GLY A 1 83 ? -13.115 0.428 24.145 1.00 75.25 83 GLY A C 1
ATOM 668 O O . GLY A 1 83 ? -12.324 0.604 23.215 1.00 75.25 83 GLY A O 1
ATOM 669 N N . GLU A 1 84 ? -13.864 -0.669 24.234 1.00 73.88 84 GLU A N 1
ATOM 670 C CA . GLU A 1 84 ? -13.810 -1.758 23.259 1.00 73.88 84 GLU A CA 1
ATOM 671 C C . GLU A 1 84 ? -14.404 -1.349 21.904 1.00 73.88 84 GLU A C 1
ATOM 673 O O . GLU A 1 84 ? -13.793 -1.607 20.864 1.00 73.88 84 GLU A O 1
ATOM 678 N N . VAL A 1 85 ? -15.515 -0.608 21.877 1.00 71.81 85 VAL A N 1
ATOM 679 C CA . VAL A 1 85 ? -16.101 -0.078 20.633 1.00 71.81 85 VAL A CA 1
ATOM 680 C C . VAL A 1 85 ? -15.130 0.873 19.919 1.00 71.81 85 VAL A C 1
ATOM 682 O O . VAL A 1 85 ? -14.951 0.769 18.700 1.00 71.81 85 VAL A O 1
ATOM 685 N N . ARG A 1 86 ? -14.426 1.748 20.655 1.00 67.31 86 ARG A N 1
ATOM 686 C CA . ARG A 1 86 ? -13.371 2.611 20.084 1.00 67.31 86 ARG A CA 1
ATOM 687 C C . ARG A 1 86 ? -12.177 1.818 19.551 1.00 67.31 86 ARG A C 1
ATOM 689 O O . ARG A 1 86 ? -11.679 2.124 18.469 1.00 67.31 86 ARG A O 1
ATOM 696 N N . LYS A 1 87 ? -11.711 0.789 20.262 1.00 66.75 87 LYS A N 1
ATOM 697 C CA . LYS A 1 87 ? -10.606 -0.065 19.782 1.00 66.75 87 LYS A CA 1
ATOM 698 C C . LYS A 1 87 ? -10.992 -0.841 18.522 1.00 66.75 87 LYS A C 1
ATOM 700 O O . LYS A 1 87 ? -10.187 -0.960 17.595 1.00 66.75 87 LYS A O 1
ATOM 705 N N . LEU A 1 88 ? -12.226 -1.340 18.462 1.00 64.50 88 LEU A N 1
ATOM 706 C CA . LEU A 1 88 ? -12.760 -2.038 17.296 1.00 64.50 88 LEU A CA 1
ATOM 707 C C . LEU A 1 88 ? -12.887 -1.113 16.082 1.00 64.50 88 LEU A C 1
ATOM 709 O O . LEU A 1 88 ? -12.659 -1.573 14.963 1.00 64.50 88 LEU A O 1
ATOM 713 N N . SER A 1 89 ? -13.210 0.171 16.271 1.00 67.56 89 SER A N 1
ATOM 714 C CA . SER A 1 89 ? -13.274 1.125 15.158 1.00 67.56 89 SER A CA 1
ATOM 715 C C . SER A 1 89 ? -11.887 1.386 14.566 1.00 67.56 89 SER A C 1
ATOM 717 O O . SER A 1 89 ? -11.708 1.237 13.361 1.00 67.56 89 SER A O 1
ATOM 719 N N . LEU A 1 90 ? -10.871 1.642 15.395 1.00 64.75 90 LEU A N 1
ATOM 720 C CA . LEU A 1 90 ? -9.504 1.921 14.936 1.00 64.75 90 LEU A CA 1
ATOM 721 C C . LEU A 1 90 ? -8.855 0.717 14.240 1.00 64.75 90 LEU A C 1
ATOM 723 O O . LEU A 1 90 ? -8.180 0.865 13.219 1.00 64.75 90 LEU A O 1
ATOM 727 N N . ARG A 1 91 ? -9.112 -0.501 14.728 1.00 70.94 91 ARG A N 1
ATOM 728 C CA . ARG A 1 91 ? -8.591 -1.736 14.121 1.00 70.94 91 ARG A CA 1
ATOM 729 C C . ARG A 1 91 ? -9.178 -2.022 12.731 1.00 70.94 91 ARG A C 1
ATOM 731 O O . ARG A 1 91 ? -8.556 -2.739 11.950 1.00 70.94 91 ARG A O 1
ATOM 738 N N . LYS A 1 92 ? -10.342 -1.457 12.390 1.00 73.38 92 LYS A N 1
ATOM 739 C CA . LYS A 1 92 ? -10.923 -1.576 11.041 1.00 73.38 92 LYS A CA 1
ATOM 740 C C . LYS A 1 92 ? -10.176 -0.737 10.003 1.00 73.38 92 LYS A C 1
ATOM 742 O O . LYS A 1 92 ? -10.203 -1.097 8.833 1.00 73.38 92 LYS A O 1
ATOM 747 N N . PHE A 1 93 ? -9.473 0.319 10.417 1.00 76.00 93 PHE A N 1
ATOM 748 C CA . PHE A 1 93 ? -8.758 1.217 9.504 1.00 76.00 93 PHE A CA 1
ATOM 749 C C . PHE A 1 93 ? -7.301 0.817 9.253 1.00 76.00 93 PHE A C 1
ATOM 751 O O . PHE A 1 93 ? -6.732 1.195 8.233 1.00 76.00 93 PHE A O 1
ATOM 758 N N . THR A 1 94 ? -6.696 0.001 10.118 1.00 81.88 94 THR A N 1
ATOM 759 C CA . THR A 1 94 ? -5.300 -0.425 9.934 1.00 81.88 94 THR A CA 1
ATOM 760 C C . THR A 1 94 ? -5.124 -1.345 8.728 1.00 81.88 94 THR A C 1
ATOM 762 O O . THR A 1 94 ? -4.202 -1.150 7.946 1.00 81.88 94 THR A O 1
ATOM 765 N N . ARG A 1 95 ? -6.026 -2.314 8.518 1.00 81.88 95 ARG A N 1
ATOM 766 C CA . ARG A 1 95 ? -5.993 -3.212 7.344 1.00 81.88 95 ARG A CA 1
ATOM 767 C C . ARG A 1 95 ? -6.041 -2.465 5.999 1.00 81.88 95 ARG A C 1
ATOM 769 O O . ARG A 1 95 ? -5.142 -2.688 5.191 1.00 81.88 95 ARG A O 1
ATOM 776 N N . PRO A 1 96 ? -7.023 -1.582 5.738 1.00 88.56 96 PRO A N 1
ATOM 777 C CA . PRO A 1 96 ? -7.054 -0.817 4.496 1.00 88.56 96 PRO A CA 1
ATOM 778 C C . PRO A 1 96 ? -5.886 0.169 4.376 1.00 88.56 96 PRO A C 1
ATOM 780 O O . PRO A 1 96 ? -5.412 0.370 3.265 1.00 88.56 96 PRO A O 1
ATOM 783 N N . ALA A 1 97 ? -5.359 0.721 5.476 1.00 88.75 97 ALA A N 1
ATOM 784 C CA . ALA A 1 97 ? -4.175 1.584 5.427 1.00 88.75 97 ALA A CA 1
ATOM 785 C C . ALA A 1 97 ? -2.926 0.849 4.906 1.00 88.75 97 ALA A C 1
ATOM 787 O O . ALA A 1 97 ? -2.204 1.391 4.071 1.00 88.75 97 ALA A O 1
ATOM 788 N N . TRP A 1 98 ? -2.701 -0.402 5.329 1.00 92.50 98 TRP A N 1
ATOM 789 C CA . TRP A 1 98 ? -1.607 -1.229 4.800 1.00 92.50 98 TRP A CA 1
ATOM 790 C C . TRP A 1 98 ? -1.763 -1.514 3.308 1.00 92.50 98 TRP A C 1
ATOM 792 O O . TRP A 1 98 ? -0.793 -1.425 2.560 1.00 92.50 98 TRP A O 1
ATOM 802 N N . ILE A 1 99 ? -2.987 -1.809 2.869 1.00 90.81 99 ILE A N 1
ATOM 803 C CA . ILE A 1 99 ? -3.286 -2.032 1.452 1.00 90.81 99 ILE A CA 1
ATOM 804 C C . ILE A 1 99 ? -3.000 -0.756 0.654 1.00 90.81 99 ILE A C 1
ATOM 806 O O . ILE A 1 99 ? -2.329 -0.821 -0.368 1.00 90.81 99 ILE A O 1
ATOM 810 N N . LEU A 1 100 ? -3.432 0.408 1.143 1.00 94.00 100 LEU A N 1
ATOM 811 C CA . LEU A 1 100 ? -3.180 1.694 0.491 1.00 94.00 100 LEU A CA 1
ATOM 812 C C . LEU A 1 100 ? -1.682 2.010 0.387 1.00 94.00 100 LEU A C 1
ATOM 814 O O . LEU A 1 100 ? -1.237 2.503 -0.643 1.00 94.00 100 LEU A O 1
ATOM 818 N N . LEU A 1 101 ? -0.905 1.690 1.424 1.00 94.38 101 LEU A N 1
ATOM 819 C CA . LEU A 1 101 ? 0.546 1.880 1.438 1.00 94.38 101 LEU A CA 1
ATOM 820 C C . LEU A 1 101 ? 1.245 0.972 0.415 1.00 94.38 101 LEU A C 1
ATOM 822 O O . LEU A 1 101 ? 2.118 1.421 -0.322 1.00 94.38 101 LEU A O 1
ATOM 826 N N . ILE A 1 102 ? 0.835 -0.294 0.319 1.00 95.44 102 ILE A N 1
ATOM 827 C CA . ILE A 1 102 ? 1.379 -1.224 -0.681 1.00 95.44 102 ILE A CA 1
ATOM 828 C C . ILE A 1 102 ? 0.984 -0.782 -2.096 1.00 95.44 102 ILE A C 1
ATOM 830 O O . ILE A 1 102 ? 1.820 -0.764 -3.000 1.00 95.44 102 ILE A O 1
ATOM 834 N N . MET A 1 103 ? -0.271 -0.379 -2.293 1.00 94.50 103 MET A N 1
ATOM 835 C CA . MET A 1 103 ? -0.757 0.109 -3.585 1.00 94.50 103 MET A CA 1
ATOM 836 C C . MET A 1 103 ? -0.035 1.393 -4.008 1.00 94.50 103 MET A C 1
ATOM 838 O O . MET A 1 103 ? 0.375 1.517 -5.155 1.00 94.50 103 MET A O 1
ATOM 842 N N . SER A 1 104 ? 0.195 2.337 -3.094 1.00 95.00 104 SER A N 1
ATOM 843 C CA . SER A 1 104 ? 0.931 3.560 -3.426 1.00 95.00 104 SER A CA 1
ATOM 844 C C . SER A 1 104 ? 2.402 3.276 -3.736 1.00 95.00 104 SER A C 1
ATOM 846 O O . SER A 1 104 ? 2.945 3.833 -4.690 1.00 95.00 104 SER A O 1
ATOM 848 N N . SER A 1 105 ? 3.033 2.362 -2.993 1.00 95.88 105 SER A N 1
ATOM 849 C CA . SER A 1 105 ? 4.412 1.933 -3.239 1.00 95.88 105 SER A CA 1
ATOM 850 C C . SER A 1 105 ? 4.566 1.247 -4.599 1.00 95.88 105 SER A C 1
ATOM 852 O O . SER A 1 105 ? 5.471 1.587 -5.362 1.00 95.88 105 SER A O 1
ATOM 854 N N . THR A 1 106 ? 3.655 0.334 -4.941 1.00 95.69 106 THR A N 1
ATOM 855 C CA . THR A 1 106 ? 3.665 -0.362 -6.237 1.00 95.69 106 THR A CA 1
ATOM 856 C C . THR A 1 106 ? 3.421 0.598 -7.395 1.00 95.69 106 THR A C 1
ATOM 858 O O . THR A 1 106 ? 4.186 0.581 -8.354 1.00 95.69 106 THR A O 1
ATOM 861 N N . VAL A 1 107 ? 2.440 1.499 -7.290 1.00 96.69 107 VAL A N 1
ATOM 862 C CA . VAL A 1 107 ? 2.191 2.524 -8.318 1.00 96.69 107 VAL A CA 1
ATOM 863 C C . VAL A 1 107 ? 3.407 3.433 -8.500 1.00 96.69 107 VAL A C 1
ATOM 865 O O . VAL A 1 107 ? 3.801 3.701 -9.634 1.00 96.69 107 VAL A O 1
ATOM 868 N N . PHE A 1 108 ? 4.047 3.869 -7.412 1.00 95.94 108 PHE A N 1
ATOM 869 C CA . PHE A 1 108 ? 5.258 4.687 -7.491 1.00 95.94 108 PHE A CA 1
ATOM 870 C C . PHE A 1 108 ? 6.387 3.964 -8.235 1.00 95.94 108 PHE A C 1
ATOM 872 O O . PHE A 1 108 ? 7.008 4.544 -9.129 1.00 95.94 108 PHE A O 1
ATOM 879 N N . LEU A 1 109 ? 6.622 2.691 -7.905 1.00 94.81 109 LEU A N 1
ATOM 880 C CA . LEU A 1 109 ? 7.627 1.866 -8.572 1.00 94.81 109 LEU A CA 1
ATOM 881 C C . LEU A 1 109 ? 7.293 1.643 -10.050 1.00 94.81 109 LEU A C 1
ATOM 883 O O . LEU A 1 109 ? 8.172 1.818 -10.890 1.00 94.81 109 LEU A O 1
ATOM 887 N N . CYS A 1 110 ? 6.041 1.332 -10.391 1.00 96.00 110 CYS A N 1
ATOM 888 C CA . CYS A 1 110 ? 5.606 1.171 -11.779 1.00 96.00 110 CYS A CA 1
ATOM 889 C C . CYS A 1 110 ? 5.797 2.458 -12.587 1.00 96.00 110 CYS A C 1
ATOM 891 O O . CYS A 1 110 ? 6.355 2.414 -13.679 1.00 96.00 110 CYS A O 1
ATOM 893 N N . CYS A 1 111 ? 5.404 3.612 -12.044 1.00 95.62 111 CYS A N 1
ATOM 894 C CA . CYS A 1 111 ? 5.628 4.900 -12.699 1.00 95.62 111 CYS A CA 1
ATOM 895 C C . CYS A 1 111 ? 7.120 5.169 -12.923 1.00 95.62 111 CYS A C 1
ATOM 897 O O . CYS A 1 111 ? 7.512 5.594 -14.007 1.00 95.62 111 CYS A O 1
ATOM 899 N N . LYS A 1 112 ? 7.967 4.900 -11.921 1.00 95.38 112 LYS A N 1
ATOM 900 C CA . LYS A 1 112 ? 9.422 5.060 -12.057 1.00 95.38 112 LYS A CA 1
ATOM 901 C C . LYS A 1 112 ? 10.028 4.097 -13.070 1.00 95.38 112 LYS A C 1
ATOM 903 O O . LYS A 1 112 ? 10.915 4.498 -13.817 1.00 95.38 112 LYS A O 1
ATOM 908 N N . TYR A 1 113 ? 9.531 2.868 -13.131 1.00 95.81 113 TYR A N 1
ATOM 909 C CA . TYR A 1 113 ? 9.956 1.885 -14.118 1.00 95.81 113 TYR A CA 1
ATOM 910 C C . TYR A 1 113 ? 9.594 2.320 -15.542 1.00 95.81 113 TYR A C 1
ATOM 912 O O . TYR A 1 113 ? 10.467 2.358 -16.403 1.00 95.81 113 TYR A O 1
ATOM 920 N N . LEU A 1 114 ? 8.343 2.733 -15.771 1.00 95.94 114 LEU A N 1
ATOM 921 C CA . LEU A 1 114 ? 7.895 3.239 -17.072 1.00 95.94 114 LEU A CA 1
ATOM 922 C C . LEU A 1 114 ? 8.691 4.470 -17.507 1.00 95.94 114 LEU A C 1
ATOM 924 O O . LEU A 1 114 ? 9.070 4.574 -18.669 1.00 95.94 114 LEU A O 1
ATOM 928 N N . TRP A 1 115 ? 8.986 5.376 -16.574 1.00 96.31 115 TRP A N 1
ATOM 929 C CA . TRP A 1 115 ? 9.826 6.538 -16.853 1.00 96.31 115 TRP A CA 1
ATOM 930 C C . TRP A 1 115 ? 11.226 6.132 -17.315 1.00 96.31 115 TRP A C 1
ATOM 932 O O . TRP A 1 115 ? 11.705 6.610 -18.338 1.00 96.31 115 TRP A O 1
ATOM 942 N N . CYS A 1 116 ? 11.861 5.212 -16.587 1.00 94.69 116 CYS A N 1
ATOM 943 C CA . CYS A 1 116 ? 13.182 4.699 -16.937 1.00 94.69 116 CYS A CA 1
ATOM 944 C C . CYS A 1 116 ? 13.171 4.011 -18.309 1.00 94.69 116 CYS A C 1
ATOM 946 O O . CYS A 1 116 ? 14.072 4.216 -19.116 1.00 94.69 116 CYS A O 1
ATOM 948 N N . GLN A 1 117 ? 12.124 3.240 -18.607 1.00 95.50 117 GLN A N 1
ATOM 949 C CA . GLN A 1 117 ? 11.978 2.569 -19.894 1.00 95.50 117 GLN A CA 1
ATOM 950 C C . GLN A 1 117 ? 11.795 3.561 -21.050 1.00 95.50 117 GLN A C 1
ATOM 952 O O . GLN A 1 117 ? 12.385 3.377 -22.111 1.00 95.50 117 GLN A O 1
ATOM 957 N N . LEU A 1 118 ? 11.014 4.626 -20.850 1.00 94.56 118 LEU A N 1
ATOM 958 C CA . LEU A 1 118 ? 10.863 5.696 -21.839 1.00 94.56 118 LEU A CA 1
ATOM 959 C C . LEU A 1 118 ? 12.191 6.406 -22.101 1.00 94.56 118 LEU A C 1
ATOM 961 O O . LEU A 1 118 ? 12.563 6.596 -23.256 1.00 94.56 118 LEU A O 1
ATOM 965 N N . GLU A 1 119 ? 12.920 6.746 -21.040 1.00 94.50 119 GLU A N 1
ATOM 966 C CA . GLU A 1 119 ? 14.229 7.386 -21.150 1.00 94.50 119 GLU A CA 1
ATOM 967 C C . GLU A 1 119 ? 15.243 6.483 -21.863 1.00 94.50 119 GLU A C 1
ATOM 969 O O . GLU A 1 119 ? 15.982 6.940 -22.733 1.00 94.50 119 GLU A O 1
ATOM 974 N N . TYR A 1 120 ? 15.243 5.186 -21.550 1.00 95.56 120 TYR A N 1
ATOM 975 C CA . TYR A 1 120 ? 16.094 4.209 -22.219 1.00 95.56 120 TYR A CA 1
ATOM 976 C C . TYR A 1 120 ? 15.772 4.100 -23.712 1.00 95.56 120 TYR A C 1
ATOM 978 O O . TYR A 1 120 ? 16.675 4.177 -24.539 1.00 95.56 120 TYR A O 1
ATOM 986 N N . ASN A 1 121 ? 14.489 3.990 -24.066 1.00 95.56 121 ASN A N 1
ATOM 987 C CA . ASN A 1 121 ? 14.056 3.917 -25.461 1.00 95.56 121 ASN A CA 1
ATOM 988 C C . ASN A 1 121 ? 14.455 5.165 -26.254 1.00 95.56 121 ASN A C 1
ATOM 990 O O . ASN A 1 121 ? 14.840 5.056 -27.415 1.00 95.56 121 ASN A O 1
ATOM 994 N N . GLN A 1 122 ? 14.365 6.345 -25.637 1.00 94.12 122 GLN A N 1
ATOM 995 C CA . GLN A 1 122 ? 14.773 7.585 -26.284 1.00 94.12 122 GLN A CA 1
ATOM 996 C C . GLN A 1 122 ? 16.282 7.596 -26.560 1.00 94.12 122 GLN A C 1
ATOM 998 O O . GLN A 1 122 ? 16.688 7.864 -27.688 1.00 94.12 122 GLN A O 1
ATOM 1003 N N . ARG A 1 123 ? 17.109 7.238 -25.570 1.00 95.12 123 ARG A N 1
ATOM 1004 C CA . ARG A 1 123 ? 18.565 7.156 -25.769 1.00 95.12 123 ARG A CA 1
ATOM 1005 C C . ARG A 1 123 ? 18.948 6.106 -26.807 1.00 95.12 123 ARG A C 1
ATOM 1007 O O . ARG A 1 123 ? 19.832 6.347 -27.617 1.00 95.12 123 ARG A O 1
ATOM 1014 N N . GLU A 1 124 ? 18.275 4.960 -26.809 1.00 95.62 124 GLU A N 1
ATOM 1015 C CA . GLU A 1 124 ? 18.496 3.913 -27.809 1.00 95.62 124 GLU A CA 1
ATOM 1016 C C . GLU A 1 124 ? 18.232 4.440 -29.227 1.00 95.62 124 GLU A C 1
ATOM 1018 O O . GLU A 1 124 ? 19.038 4.226 -30.129 1.00 95.62 124 GLU A O 1
ATOM 1023 N N . GLN A 1 125 ? 17.151 5.201 -29.425 1.00 95.44 125 GLN A N 1
ATOM 1024 C CA . GLN A 1 125 ? 16.874 5.839 -30.715 1.00 95.44 125 GLN A CA 1
ATOM 1025 C C . GLN A 1 125 ? 17.941 6.867 -31.103 1.00 95.44 125 GLN A C 1
ATOM 1027 O O . GLN A 1 125 ? 18.341 6.911 -32.266 1.00 95.44 125 GLN A O 1
ATOM 1032 N N . GLU A 1 126 ? 18.409 7.681 -30.156 1.00 96.12 126 GLU A N 1
ATOM 1033 C CA . GLU A 1 126 ? 19.476 8.660 -30.393 1.00 96.12 126 GLU A CA 1
ATOM 1034 C C . GLU A 1 126 ? 20.775 7.968 -30.838 1.00 96.12 126 GLU A C 1
ATOM 1036 O O . GLU A 1 126 ? 21.349 8.335 -31.866 1.00 96.12 126 GLU A O 1
ATOM 1041 N N . TYR A 1 127 ? 21.188 6.902 -30.147 1.00 95.69 127 TYR A N 1
ATOM 1042 C CA . TYR A 1 127 ? 22.379 6.138 -30.523 1.00 95.69 127 TYR A CA 1
ATOM 1043 C C . TYR A 1 127 ? 22.225 5.420 -31.862 1.00 95.69 127 TYR A C 1
ATOM 1045 O O . TYR A 1 127 ? 23.155 5.422 -32.665 1.00 95.69 127 TYR A O 1
ATOM 1053 N N . GLN A 1 128 ? 21.056 4.850 -32.157 1.00 96.62 128 GLN A N 1
ATOM 1054 C CA . GLN A 1 128 ? 20.807 4.234 -33.463 1.00 96.62 128 GLN A CA 1
ATOM 1055 C C . GLN A 1 128 ? 20.899 5.250 -34.604 1.00 96.62 128 GLN A C 1
ATOM 1057 O O . GLN A 1 128 ? 21.430 4.934 -35.670 1.00 96.62 128 GLN A O 1
ATOM 1062 N N . GLN A 1 129 ? 20.422 6.479 -34.395 1.00 96.50 129 GLN A N 1
ATOM 1063 C CA . GLN A 1 129 ? 20.575 7.551 -35.379 1.00 96.50 129 GLN A CA 1
ATOM 1064 C C . GLN A 1 129 ? 22.040 7.947 -35.567 1.00 96.50 129 GLN A C 1
ATOM 1066 O O . GLN A 1 129 ? 22.469 8.164 -36.703 1.00 96.50 129 GLN A O 1
ATOM 1071 N N . GLU A 1 130 ? 22.808 8.024 -34.481 1.00 96.94 130 GLU A N 1
ATOM 1072 C CA . GLU A 1 130 ? 24.237 8.328 -34.534 1.00 96.94 130 GLU A CA 1
ATOM 1073 C C . GLU A 1 130 ? 25.012 7.238 -35.285 1.00 96.94 130 GLU A C 1
ATOM 1075 O O . GLU A 1 130 ? 25.741 7.547 -36.229 1.00 96.94 130 GLU A O 1
ATOM 1080 N N . VAL A 1 131 ? 24.771 5.964 -34.961 1.00 96.88 131 VAL A N 1
ATOM 1081 C CA . VAL A 1 131 ? 25.346 4.813 -35.675 1.00 96.88 131 VAL A CA 1
ATOM 1082 C C . VAL A 1 131 ? 24.974 4.854 -37.153 1.00 96.88 131 VAL A C 1
ATOM 1084 O O . VAL A 1 131 ? 25.859 4.801 -38.001 1.00 96.88 131 VAL A O 1
ATOM 1087 N N . ALA A 1 132 ? 23.697 5.049 -37.491 1.00 96.81 132 ALA A N 1
ATOM 1088 C CA . ALA A 1 132 ? 23.260 5.122 -38.884 1.00 96.81 132 ALA A CA 1
ATOM 1089 C C . ALA A 1 132 ? 23.906 6.292 -39.648 1.00 96.81 132 ALA A C 1
ATOM 1091 O O . ALA A 1 132 ? 24.137 6.206 -40.857 1.00 96.81 132 ALA A O 1
ATOM 1092 N N . LYS A 1 133 ? 24.195 7.409 -38.970 1.00 97.06 133 LYS A N 1
ATOM 1093 C CA . LYS A 1 133 ? 24.916 8.542 -39.558 1.00 97.06 133 LYS A CA 1
ATOM 1094 C C . LYS A 1 133 ? 26.379 8.182 -39.823 1.00 97.06 133 LYS A C 1
ATOM 1096 O O . LYS A 1 133 ? 26.847 8.392 -40.940 1.00 97.06 133 LYS A O 1
ATOM 1101 N N . LEU A 1 134 ? 27.061 7.596 -38.842 1.00 96.44 134 LEU A N 1
ATOM 1102 C CA . LEU A 1 134 ? 28.442 7.119 -38.962 1.00 96.44 134 LEU A CA 1
ATOM 1103 C C . LEU A 1 134 ? 28.584 6.054 -40.058 1.00 96.44 134 LEU A C 1
ATOM 1105 O O . LEU A 1 134 ? 29.501 6.125 -40.869 1.00 96.44 134 LEU A O 1
ATOM 1109 N N . GLU A 1 135 ? 27.647 5.111 -40.149 1.00 96.44 135 GLU A N 1
ATOM 1110 C CA . GLU A 1 135 ? 27.610 4.096 -41.207 1.00 96.44 135 GLU A CA 1
ATOM 1111 C C . GLU A 1 135 ? 27.441 4.720 -42.596 1.00 96.44 135 GLU A C 1
ATOM 1113 O O . GLU A 1 135 ? 28.078 4.288 -43.559 1.00 96.44 135 GLU A O 1
ATOM 1118 N N . LYS A 1 136 ? 26.602 5.755 -42.728 1.00 96.31 136 LYS A N 1
ATOM 1119 C CA . LYS A 1 136 ? 26.460 6.498 -43.988 1.00 96.31 136 LYS A CA 1
ATOM 1120 C C . LYS A 1 136 ? 27.736 7.247 -44.349 1.00 96.31 136 LYS A C 1
ATOM 1122 O O . LYS A 1 136 ? 28.143 7.197 -45.507 1.00 96.31 136 LYS A O 1
ATOM 1127 N N . GLU A 1 137 ? 28.359 7.923 -43.387 1.00 95.62 137 GLU A N 1
ATOM 1128 C CA . GLU A 1 137 ? 29.627 8.629 -43.595 1.00 95.62 137 GLU A CA 1
ATOM 1129 C C . GLU A 1 137 ? 30.735 7.658 -44.022 1.00 95.62 137 GLU A C 1
ATOM 1131 O O . GLU A 1 137 ? 31.432 7.913 -45.004 1.00 95.62 137 GLU A O 1
ATOM 1136 N N . LEU A 1 138 ? 30.839 6.501 -43.364 1.00 95.56 138 LEU A N 1
ATOM 1137 C CA . LEU A 1 138 ? 31.822 5.471 -43.691 1.00 95.56 138 LEU A CA 1
ATOM 1138 C C . LEU A 1 138 ? 31.591 4.879 -45.087 1.00 95.56 138 LEU A C 1
ATOM 1140 O O . LEU A 1 138 ? 32.530 4.780 -45.875 1.00 95.56 138 LEU A O 1
ATOM 1144 N N . ASN A 1 139 ? 30.343 4.555 -45.435 1.00 95.38 139 ASN A N 1
ATOM 1145 C CA . ASN A 1 139 ? 30.003 4.078 -46.777 1.00 95.38 139 ASN A CA 1
ATOM 1146 C C . ASN A 1 139 ? 30.304 5.123 -47.858 1.00 95.38 139 ASN A C 1
ATOM 1148 O O . ASN A 1 139 ? 30.783 4.781 -48.939 1.00 95.38 139 ASN A O 1
ATOM 1152 N N . LEU A 1 140 ? 30.053 6.402 -47.576 1.00 94.75 140 LEU A N 1
ATOM 1153 C CA . LEU A 1 140 ? 30.353 7.491 -48.500 1.00 94.75 140 LEU A CA 1
ATOM 1154 C C . LEU A 1 140 ? 31.865 7.617 -48.730 1.00 94.75 140 LEU A C 1
ATOM 1156 O O . LEU A 1 140 ? 32.292 7.711 -49.880 1.00 94.75 140 LEU A O 1
ATOM 1160 N N . LEU A 1 141 ? 32.675 7.559 -47.668 1.00 93.25 141 LEU A N 1
ATOM 1161 C CA . LEU A 1 141 ? 34.137 7.586 -47.771 1.00 93.25 141 LEU A CA 1
ATOM 1162 C C . 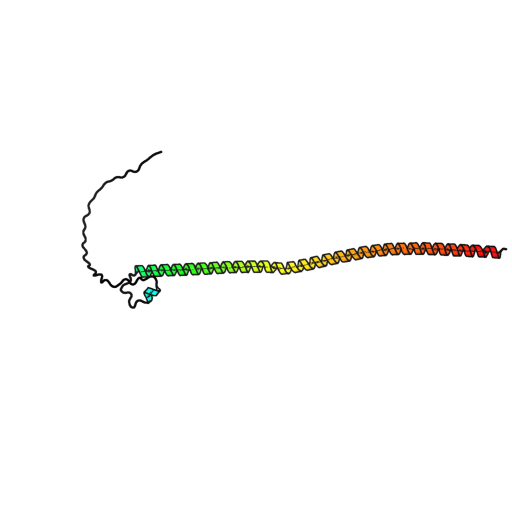LEU A 1 141 ? 34.687 6.376 -48.536 1.00 93.25 141 LEU A C 1
ATOM 1164 O O . LEU A 1 141 ? 35.528 6.547 -49.418 1.00 93.25 141 LEU A O 1
ATOM 1168 N N . MET A 1 142 ? 34.172 5.175 -48.263 1.00 92.81 142 MET A N 1
ATOM 1169 C CA . MET A 1 142 ? 34.584 3.951 -48.955 1.00 92.81 142 MET A CA 1
ATOM 1170 C C . MET A 1 142 ? 34.241 3.995 -50.450 1.00 92.81 142 MET A C 1
ATOM 1172 O O . MET A 1 142 ? 35.059 3.626 -51.293 1.00 92.81 142 MET A O 1
ATOM 1176 N N . ASN A 1 143 ? 33.062 4.511 -50.805 1.00 91.75 143 ASN A N 1
ATOM 1177 C CA . ASN A 1 143 ? 32.677 4.702 -52.204 1.00 91.75 143 ASN A CA 1
ATOM 1178 C C . ASN A 1 143 ? 33.557 5.750 -52.901 1.00 91.75 143 ASN A C 1
ATOM 1180 O O . ASN A 1 143 ? 34.010 5.514 -54.017 1.00 91.75 143 ASN A O 1
ATOM 1184 N N . GLN A 1 144 ? 33.878 6.865 -52.234 1.00 89.94 144 GLN A N 1
ATOM 1185 C CA . GLN A 1 144 ? 34.806 7.863 -52.777 1.00 89.94 144 GLN A CA 1
ATOM 118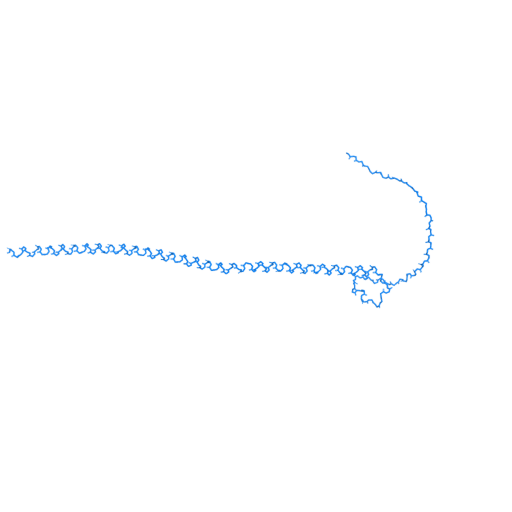6 C C . GLN A 1 144 ? 36.215 7.300 -53.000 1.00 89.94 144 GLN A C 1
ATOM 1188 O O . GLN A 1 144 ? 36.878 7.670 -53.972 1.00 89.94 144 GLN A O 1
ATOM 1193 N N . GLU A 1 145 ? 36.701 6.433 -52.112 1.00 88.12 145 GLU A N 1
ATOM 1194 C CA . GLU A 1 145 ? 37.995 5.771 -52.273 1.00 88.12 145 GLU A CA 1
ATOM 1195 C C . GLU A 1 145 ? 37.984 4.780 -53.447 1.00 88.12 145 GLU A C 1
ATOM 1197 O O . GLU A 1 145 ? 38.866 4.852 -54.309 1.00 88.12 145 GLU A O 1
ATOM 1202 N N . ASN A 1 146 ? 36.943 3.949 -53.554 1.00 86.12 146 ASN A N 1
ATOM 1203 C CA . ASN A 1 146 ? 36.745 3.035 -54.683 1.00 86.12 146 ASN A CA 1
ATOM 1204 C C . ASN A 1 146 ? 36.656 3.776 -56.024 1.00 86.12 146 ASN A C 1
ATOM 1206 O O . ASN A 1 146 ? 37.295 3.376 -57.003 1.00 86.12 146 ASN A O 1
ATOM 1210 N N . ASP A 1 147 ? 35.914 4.883 -56.078 1.00 85.06 147 ASP A N 1
ATOM 1211 C CA . ASP A 1 147 ? 35.813 5.717 -57.275 1.00 85.06 147 ASP A CA 1
ATOM 1212 C C . ASP A 1 147 ? 37.171 6.308 -57.646 1.00 85.06 147 ASP A C 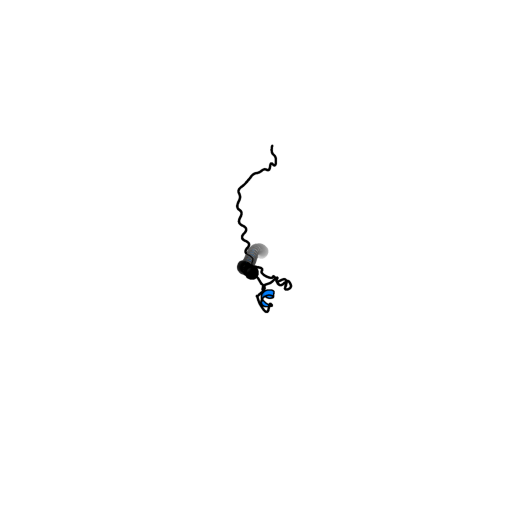1
ATOM 1214 O O . ASP A 1 147 ? 37.561 6.258 -58.810 1.00 85.06 147 ASP A O 1
ATOM 1218 N N . ARG A 1 148 ? 37.952 6.802 -56.675 1.00 81.25 148 ARG A N 1
ATOM 1219 C CA . ARG A 1 148 ? 39.323 7.284 -56.921 1.00 81.25 148 ARG A CA 1
ATOM 1220 C C . ARG A 1 148 ? 40.239 6.179 -57.443 1.00 81.25 148 ARG A C 1
ATOM 1222 O O . ARG A 1 148 ? 41.068 6.455 -58.309 1.00 81.25 148 ARG A O 1
ATOM 1229 N N . GLU A 1 149 ? 40.126 4.952 -56.943 1.00 80.75 149 GLU A N 1
ATOM 1230 C CA . GLU A 1 149 ? 40.938 3.828 -57.416 1.00 80.75 149 GLU A CA 1
ATOM 1231 C C . GLU A 1 149 ? 40.551 3.401 -58.841 1.00 80.75 149 GLU A C 1
ATOM 1233 O O . GLU A 1 149 ? 41.420 3.238 -59.702 1.00 80.75 149 GLU A O 1
ATOM 1238 N N . ASN A 1 150 ? 39.254 3.308 -59.140 1.00 77.94 150 ASN A N 1
ATOM 1239 C CA . ASN A 1 150 ? 38.753 3.020 -60.487 1.00 77.94 150 ASN A CA 1
ATOM 1240 C C . ASN A 1 150 ? 39.121 4.130 -61.481 1.00 77.94 150 ASN A C 1
ATOM 1242 O O . ASN A 1 150 ? 39.590 3.849 -62.590 1.00 77.94 150 ASN A O 1
ATOM 1246 N N . ASN A 1 151 ? 39.024 5.392 -61.052 1.00 75.12 151 ASN A N 1
ATOM 1247 C CA . ASN A 1 151 ? 39.445 6.557 -61.826 1.00 75.12 151 ASN A CA 1
ATOM 1248 C C . ASN A 1 151 ? 40.981 6.588 -62.027 1.00 75.12 151 ASN A C 1
ATOM 1250 O O . ASN A 1 151 ? 41.477 7.239 -62.937 1.00 75.12 151 ASN A O 1
ATOM 1254 N N . LYS A 1 152 ? 41.771 5.845 -61.237 1.00 72.69 152 LYS A N 1
ATOM 1255 C CA . LYS A 1 152 ? 43.205 5.645 -61.509 1.00 72.69 152 LYS A CA 1
ATOM 1256 C C . LYS A 1 152 ? 43.499 4.496 -62.480 1.00 72.69 152 LYS A C 1
ATOM 1258 O O . LYS A 1 152 ? 44.559 4.465 -63.102 1.00 72.69 152 LYS A O 1
ATOM 1263 N N . LYS A 1 153 ? 42.589 3.529 -62.605 1.00 71.25 153 LYS A N 1
ATOM 1264 C CA . LYS A 1 153 ? 42.776 2.343 -63.455 1.00 71.25 153 LYS A CA 1
ATOM 1265 C C . LYS A 1 153 ? 42.466 2.617 -64.926 1.00 71.25 153 LYS A C 1
ATOM 1267 O O . LYS A 1 153 ? 43.175 2.095 -65.781 1.00 71.25 153 LYS A O 1
ATOM 1272 N N . TRP A 1 154 ? 41.468 3.448 -65.245 1.00 71.81 154 TRP A N 1
ATOM 1273 C CA . TRP A 1 154 ? 41.130 3.724 -66.653 1.00 71.81 154 TRP A CA 1
ATOM 1274 C C . TRP A 1 154 ? 42.224 4.511 -67.388 1.00 71.81 154 TRP A C 1
ATOM 1276 O O . TRP A 1 154 ? 42.524 4.168 -68.529 1.00 71.81 154 TRP A O 1
ATOM 1286 N N . TYR A 1 155 ? 42.868 5.502 -66.753 1.00 66.62 155 TYR A N 1
ATOM 1287 C CA . TYR A 1 155 ? 43.896 6.308 -67.429 1.00 66.62 155 TYR A CA 1
ATOM 1288 C C . TYR A 1 155 ? 45.145 5.483 -67.782 1.00 66.62 155 TYR A C 1
ATOM 1290 O O . TYR A 1 155 ? 45.797 5.764 -68.781 1.00 66.62 155 TYR A O 1
ATOM 1298 N N . ARG A 1 156 ? 45.450 4.425 -67.013 1.00 65.81 156 ARG A N 1
ATOM 1299 C CA . ARG A 1 156 ? 46.551 3.480 -67.295 1.00 65.81 156 ARG A CA 1
ATOM 1300 C C . ARG A 1 156 ? 46.257 2.496 -68.426 1.00 65.81 156 ARG A C 1
ATOM 1302 O O . ARG A 1 156 ? 47.119 1.700 -68.766 1.00 65.81 156 ARG A O 1
ATOM 1309 N N . ARG A 1 157 ? 45.025 2.463 -68.941 1.00 70.44 157 ARG A N 1
ATOM 1310 C CA . ARG A 1 157 ? 44.639 1.562 -70.037 1.00 70.44 157 ARG A CA 1
ATOM 1311 C C . ARG A 1 157 ? 44.690 2.240 -71.408 1.00 70.44 157 ARG A C 1
ATOM 1313 O O . ARG A 1 157 ? 44.617 1.546 -72.414 1.00 70.44 157 ARG A O 1
ATOM 1320 N N . TRP A 1 158 ? 44.792 3.568 -71.432 1.00 64.88 158 TRP A N 1
ATOM 1321 C CA . TRP A 1 158 ? 44.846 4.391 -72.646 1.00 64.88 158 TRP A CA 1
ATOM 1322 C C . TRP A 1 158 ? 46.240 4.960 -72.949 1.00 64.88 158 TRP A C 1
ATOM 1324 O O . TRP A 1 158 ? 46.468 5.398 -74.073 1.00 64.88 158 TRP A O 1
ATOM 1334 N N . PHE A 1 159 ? 47.142 4.949 -71.967 1.00 51.00 159 PHE A N 1
ATOM 1335 C CA . PHE A 1 159 ? 48.561 5.294 -72.083 1.00 51.00 159 PHE A CA 1
ATOM 1336 C C . PHE A 1 159 ? 49.392 4.059 -71.756 1.00 51.00 159 PHE A C 1
ATOM 1338 O O . PHE A 1 159 ? 50.365 3.797 -72.495 1.00 51.00 159 PHE A O 1
#

Foldseek 3Di:
DDDDDDDDDDDDDDDDDDDPPDPPDPPPDDDDPPDDAVVSVVPDPDPVPPDPVVVVVRVVVVVVVVVVVVVVVVVVVVVVVVVVVVVVVVVVVVVVVVVVVVVVVVVVVVVVVVVVVVVVVVVVVVVVVVVVVVVVVVVVVVVVVVVVVVVVVVVVVVD

pLDDT: mean 73.45, std 20.69, range [31.06, 97.06]